Protein AF-A0A0C1R3H5-F1 (afdb_monomer)

Secondary structure (DSSP, 8-state):
--------HHHHHHHHHHHHHHHHHHHHHHHH--SSGGGTTPPPHHHHHHHHHHHHHHHHTTT-STTSPPP-

Mean predicted aligned error: 5.01 Å

Solvent-accessible surface area (backbone atoms only — not comparable to full-atom values): 4372 Å² total; per-residue (Å²): 134,90,83,85,75,96,63,54,74,70,57,46,53,51,49,45,50,54,36,50,54,48,25,54,52,30,48,51,49,51,68,76,41,76,51,66,84,78,44,68,95,54,77,48,39,66,60,33,43,50,53,37,38,52,53,52,48,62,33,40,77,68,75,37,72,74,85,64,76,70,82,130

pLDDT: mean 87.96, std 13.51, range [42.16, 97.69]

Radius of gyration: 13.66 Å; Cα contacts (8 Å, |Δi|>4): 42; chains: 1; bounding box: 29×24×37 Å

Foldseek 3Di:
DDDDDPADLVRLVVLLVVLVVLLVVQVVQCVVPVDPVSCPPPDHSVNSLVVNQSSVVVQVVVVHPVVDDRDD

Nearest PDB structures (foldseek):
  5xy3-assembly1_h  TM=5.316E-01  e=4.711E+00  Trichomonas vaginalis

Organism: NCBI:txid1418104

Structure (mmCIF, N/CA/C/O backbone):
data_AF-A0A0C1R3H5-F1
#
_entry.id   AF-A0A0C1R3H5-F1
#
loop_
_atom_site.group_PDB
_atom_site.id
_atom_site.type_symbol
_atom_site.label_atom_id
_atom_site.label_alt_id
_atom_site.label_comp_id
_atom_site.label_asym_id
_atom_site.label_entity_id
_atom_site.label_seq_id
_atom_site.pdbx_PDB_ins_code
_atom_site.Cartn_x
_atom_site.Cartn_y
_atom_site.Cartn_z
_atom_site.occupancy
_atom_site.B_iso_or_equiv
_atom_site.auth_seq_id
_atom_site.auth_comp_id
_atom_site.auth_asym_id
_atom_site.auth_atom_id
_atom_site.pdbx_PDB_model_num
ATOM 1 N N . MET A 1 1 ? -2.819 14.942 -6.152 1.00 42.19 1 MET A N 1
ATOM 2 C CA . MET A 1 1 ? -1.437 15.387 -5.882 1.00 42.19 1 MET A CA 1
ATOM 3 C C . MET A 1 1 ? -0.532 14.526 -6.749 1.00 42.19 1 MET A C 1
ATOM 5 O O . MET A 1 1 ? -0.517 13.318 -6.549 1.00 42.19 1 MET A O 1
ATOM 9 N N . GLU A 1 2 ? 0.100 15.095 -7.774 1.00 42.16 2 GLU A N 1
ATOM 10 C CA . GLU A 1 2 ? 1.030 14.354 -8.638 1.00 42.16 2 GLU A CA 1
ATOM 11 C C . GLU A 1 2 ? 2.413 14.334 -7.979 1.00 42.16 2 GLU A C 1
ATOM 13 O O . GLU A 1 2 ? 3.079 15.361 -7.870 1.00 42.16 2 GLU A O 1
ATOM 18 N N . PHE A 1 3 ? 2.821 13.167 -7.480 1.00 46.03 3 PHE A N 1
ATOM 19 C CA . PHE A 1 3 ? 4.162 12.936 -6.944 1.00 46.03 3 PHE A CA 1
ATOM 20 C C . PHE A 1 3 ? 5.085 12.511 -8.085 1.00 46.03 3 PHE A C 1
ATOM 22 O O . PHE A 1 3 ? 4.907 11.424 -8.626 1.00 46.03 3 PHE A O 1
ATOM 29 N N . ASN A 1 4 ? 6.073 13.338 -8.437 1.00 49.41 4 ASN A N 1
ATOM 30 C CA . ASN A 1 4 ? 7.083 13.005 -9.444 1.00 49.41 4 ASN A CA 1
ATOM 31 C C . ASN A 1 4 ? 8.449 12.852 -8.761 1.00 49.41 4 ASN A C 1
ATOM 33 O O . ASN A 1 4 ? 9.219 13.805 -8.630 1.00 49.41 4 ASN A O 1
ATOM 37 N N . LEU A 1 5 ? 8.707 11.656 -8.231 1.00 56.81 5 LEU A N 1
ATOM 38 C CA . LEU A 1 5 ? 9.951 11.333 -7.538 1.00 56.81 5 LEU A CA 1
ATOM 39 C C . LEU A 1 5 ? 10.962 10.783 -8.561 1.00 56.81 5 LEU A C 1
ATOM 41 O O . LEU A 1 5 ? 10.681 9.821 -9.276 1.00 56.81 5 LEU A O 1
ATOM 45 N N . LYS A 1 6 ? 12.163 11.373 -8.630 1.00 59.00 6 LYS A N 1
ATOM 46 C CA . LYS A 1 6 ? 13.298 10.802 -9.377 1.00 59.00 6 LYS A CA 1
ATOM 47 C C . LYS A 1 6 ? 13.909 9.664 -8.556 1.00 59.00 6 LYS A C 1
ATOM 49 O O . LYS A 1 6 ? 14.889 9.873 -7.850 1.00 59.00 6 LYS A O 1
ATOM 54 N N . ILE A 1 7 ? 13.278 8.498 -8.605 1.00 62.22 7 ILE A N 1
ATOM 55 C CA . ILE A 1 7 ? 13.685 7.297 -7.869 1.00 62.22 7 ILE A CA 1
ATOM 56 C C . ILE A 1 7 ? 14.442 6.380 -8.836 1.00 62.22 7 ILE A C 1
ATOM 58 O O . ILE A 1 7 ? 13.985 6.198 -9.967 1.00 62.22 7 ILE A O 1
ATOM 62 N N . ASN A 1 8 ? 15.595 5.840 -8.427 1.00 73.38 8 ASN A N 1
ATOM 63 C CA . ASN A 1 8 ? 16.235 4.753 -9.175 1.00 73.38 8 ASN A CA 1
ATOM 64 C C . ASN A 1 8 ? 15.459 3.434 -8.967 1.00 73.38 8 ASN A C 1
ATOM 66 O O . ASN A 1 8 ? 14.710 3.302 -8.003 1.00 73.38 8 ASN A O 1
ATOM 70 N N . ASP A 1 9 ? 15.605 2.457 -9.855 1.00 72.00 9 ASP A N 1
ATOM 71 C CA . ASP A 1 9 ? 14.735 1.270 -9.830 1.00 72.00 9 ASP A CA 1
ATOM 72 C C . ASP A 1 9 ? 14.813 0.497 -8.493 1.00 72.00 9 ASP A C 1
ATOM 74 O O . ASP A 1 9 ? 13.783 0.091 -7.952 1.00 72.00 9 ASP A O 1
ATOM 78 N N . ASP A 1 10 ? 16.003 0.397 -7.890 1.00 75.12 10 ASP A N 1
ATOM 79 C CA . ASP A 1 10 ? 16.215 -0.270 -6.594 1.00 75.12 10 ASP A CA 1
ATOM 80 C C . ASP A 1 10 ? 15.543 0.467 -5.420 1.00 75.12 10 ASP A C 1
ATOM 82 O O . ASP A 1 10 ? 14.912 -0.144 -4.556 1.00 75.12 10 ASP A O 1
ATOM 86 N N . GLN A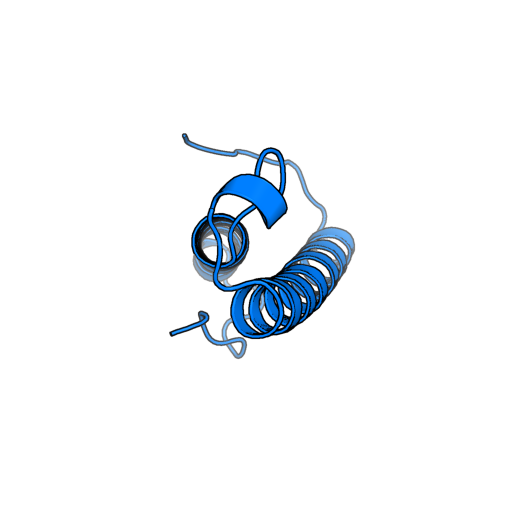 1 11 ? 15.626 1.798 -5.392 1.00 83.25 11 GLN A N 1
ATOM 87 C CA . GLN A 1 11 ? 14.949 2.629 -4.395 1.00 83.25 11 GLN A CA 1
ATOM 88 C C . GLN A 1 11 ? 13.432 2.558 -4.564 1.00 83.25 11 GLN A C 1
ATOM 90 O O . GLN A 1 11 ? 12.706 2.669 -3.579 1.00 83.25 11 GLN A O 1
ATOM 95 N N . ALA A 1 12 ? 12.938 2.373 -5.790 1.00 85.25 12 ALA A N 1
ATOM 96 C CA . ALA A 1 12 ? 11.510 2.295 -6.056 1.00 85.25 12 ALA A CA 1
ATOM 97 C C . ALA A 1 12 ? 10.909 1.022 -5.459 1.00 85.25 12 ALA A C 1
ATOM 99 O O . ALA A 1 12 ? 9.860 1.086 -4.816 1.00 85.25 12 ALA A O 1
ATOM 100 N N . LEU A 1 13 ? 11.612 -0.105 -5.594 1.00 87.06 13 LEU A N 1
ATOM 101 C CA . LEU A 1 13 ? 11.213 -1.360 -4.969 1.00 87.06 13 LEU A CA 1
ATOM 102 C C . LEU A 1 13 ? 11.231 -1.266 -3.437 1.00 87.06 13 LEU A C 1
ATOM 104 O O . LEU A 1 13 ? 10.280 -1.701 -2.787 1.00 87.06 13 LEU A O 1
ATOM 108 N N . GLU A 1 14 ? 12.270 -0.658 -2.860 1.00 90.62 14 GLU A N 1
ATOM 109 C CA . GLU A 1 14 ? 12.358 -0.485 -1.405 1.00 90.62 14 GLU A CA 1
ATOM 110 C C . GLU A 1 14 ? 11.245 0.431 -0.877 1.00 90.62 14 GLU A C 1
ATOM 112 O O . GLU A 1 14 ? 10.602 0.121 0.125 1.00 90.62 14 GLU A O 1
ATOM 117 N N . ILE A 1 15 ? 10.941 1.523 -1.585 1.00 91.25 15 ILE A N 1
ATOM 118 C CA . ILE A 1 15 ? 9.828 2.408 -1.226 1.00 91.25 15 ILE A CA 1
ATOM 119 C C . ILE A 1 15 ? 8.495 1.657 -1.304 1.00 91.25 15 ILE A C 1
ATOM 121 O O . ILE A 1 15 ? 7.701 1.755 -0.368 1.00 91.25 15 ILE A O 1
ATOM 125 N N . LEU A 1 16 ? 8.243 0.887 -2.369 1.00 93.19 16 LEU A N 1
ATOM 126 C CA . LEU A 1 16 ? 7.023 0.079 -2.484 1.00 93.19 16 LEU A CA 1
ATOM 127 C C . LEU A 1 16 ? 6.875 -0.879 -1.300 1.00 93.19 16 LEU A C 1
ATOM 129 O O . LEU A 1 16 ? 5.810 -0.930 -0.681 1.00 93.19 16 LEU A O 1
ATOM 133 N N . LYS A 1 17 ? 7.955 -1.581 -0.942 1.00 93.81 17 LYS A N 1
ATOM 134 C CA . LYS A 1 17 ? 7.984 -2.498 0.199 1.00 93.81 17 LYS A CA 1
ATOM 135 C C . LYS A 1 17 ? 7.664 -1.779 1.512 1.00 93.81 17 LYS A C 1
ATOM 137 O O . LYS A 1 17 ? 6.756 -2.201 2.225 1.00 93.81 17 LYS A O 1
ATOM 142 N N . VAL A 1 18 ? 8.342 -0.668 1.806 1.00 95.94 18 VAL A N 1
ATOM 143 C CA . VAL A 1 18 ? 8.126 0.102 3.042 1.00 95.94 18 VAL A CA 1
ATOM 144 C C . VAL A 1 18 ? 6.696 0.639 3.122 1.00 95.94 18 VAL A C 1
ATOM 146 O O . VAL A 1 18 ? 6.058 0.546 4.173 1.00 95.94 18 VAL A O 1
ATOM 149 N N . VAL A 1 19 ? 6.153 1.175 2.025 1.00 95.94 19 VAL A N 1
ATOM 150 C CA . VAL A 1 19 ? 4.772 1.681 2.003 1.00 95.94 19 VAL A CA 1
ATOM 151 C C . VAL A 1 19 ? 3.774 0.536 2.200 1.00 95.94 19 VAL A C 1
ATOM 153 O O . VAL A 1 19 ? 2.813 0.701 2.951 1.00 95.94 19 VAL A O 1
ATOM 156 N N . HIS A 1 20 ? 4.007 -0.635 1.599 1.00 96.19 20 HIS A N 1
ATOM 157 C CA . HIS A 1 20 ? 3.164 -1.814 1.799 1.00 96.19 20 HIS A CA 1
ATOM 158 C C . HIS A 1 20 ? 3.191 -2.308 3.255 1.00 96.19 20 HIS A C 1
ATOM 160 O O . HIS A 1 20 ? 2.143 -2.564 3.849 1.00 96.19 20 HIS A O 1
ATOM 166 N N . GLU A 1 21 ? 4.371 -2.382 3.876 1.00 97.12 21 GLU A N 1
ATOM 167 C CA . GLU A 1 21 ? 4.507 -2.736 5.293 1.00 97.12 21 GLU A CA 1
ATOM 168 C C . GLU A 1 21 ? 3.757 -1.745 6.193 1.00 97.12 21 GLU A C 1
ATOM 170 O O . GLU A 1 21 ? 3.025 -2.151 7.100 1.00 97.12 21 GLU A O 1
ATOM 175 N N . LYS A 1 22 ? 3.870 -0.440 5.909 1.00 97.31 22 LYS A N 1
ATOM 176 C CA . LYS A 1 22 ? 3.121 0.602 6.623 1.00 97.31 22 LYS A CA 1
ATOM 177 C C . LYS A 1 22 ? 1.618 0.484 6.410 1.00 97.31 22 LYS A C 1
ATOM 179 O O . LYS A 1 22 ? 0.873 0.644 7.372 1.00 97.31 22 LYS A O 1
ATOM 184 N N . TYR A 1 23 ? 1.164 0.163 5.199 1.00 97.69 23 TYR A N 1
ATOM 185 C CA . TYR A 1 23 ? -0.247 -0.097 4.909 1.00 97.69 23 TYR A CA 1
ATOM 186 C C . TYR A 1 23 ? -0.788 -1.242 5.775 1.00 97.69 23 TYR A C 1
ATOM 188 O O . TYR A 1 23 ? -1.842 -1.106 6.401 1.00 97.69 23 TYR A O 1
ATOM 196 N N . MET A 1 24 ? -0.039 -2.342 5.882 1.00 97.44 24 MET A N 1
ATOM 197 C CA . MET A 1 24 ? -0.423 -3.480 6.719 1.00 97.44 24 MET A CA 1
ATOM 198 C C . MET A 1 24 ? -0.458 -3.110 8.208 1.00 97.44 24 MET A C 1
ATOM 200 O O . MET A 1 24 ? -1.429 -3.440 8.891 1.00 97.44 24 MET A O 1
ATOM 204 N N . GLN A 1 25 ? 0.538 -2.362 8.696 1.00 96.88 25 GLN A N 1
ATOM 205 C CA . GLN A 1 25 ? 0.563 -1.843 10.071 1.00 96.88 25 GLN A CA 1
ATOM 206 C C . GLN A 1 25 ? -0.640 -0.933 10.354 1.00 96.88 25 GLN A C 1
ATOM 208 O O . GLN A 1 25 ? -1.326 -1.117 11.358 1.00 96.88 25 GLN A O 1
ATOM 213 N N . ALA A 1 26 ? -0.947 -0.002 9.447 1.00 96.81 26 ALA A N 1
ATOM 214 C CA . ALA A 1 26 ? -2.082 0.903 9.583 1.00 96.81 26 ALA A CA 1
ATOM 215 C C . ALA A 1 26 ? -3.416 0.144 9.600 1.00 96.81 26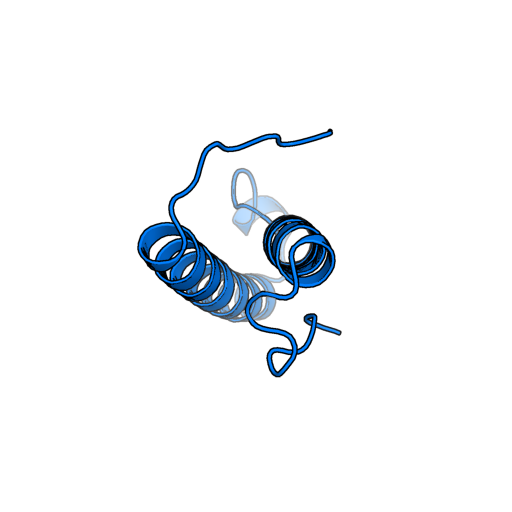 ALA A C 1
ATOM 217 O O . ALA A 1 26 ? -4.299 0.481 10.384 1.00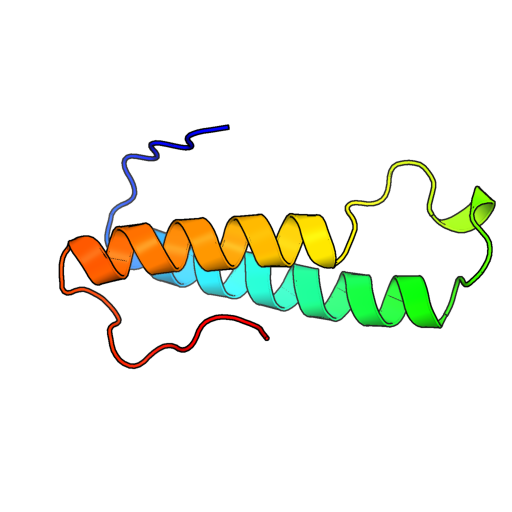 96.81 26 ALA A O 1
ATOM 218 N N . LYS A 1 27 ? -3.577 -0.913 8.791 1.00 97.12 27 LYS A N 1
ATOM 219 C CA . LYS A 1 27 ? -4.796 -1.743 8.813 1.00 97.12 27 LYS A CA 1
ATOM 220 C C . LYS A 1 27 ? -5.013 -2.426 10.148 1.00 97.12 27 LYS A C 1
ATOM 222 O O . LYS A 1 27 ? -6.140 -2.442 10.639 1.00 97.12 27 LYS A O 1
ATOM 227 N N . VAL A 1 28 ? -3.953 -3.000 10.711 1.00 97.56 28 VAL A N 1
ATOM 228 C CA . VAL A 1 28 ? -4.009 -3.629 12.033 1.00 97.56 28 VAL A CA 1
ATOM 229 C C . VAL A 1 28 ? -4.356 -2.575 13.081 1.00 97.56 28 VAL A C 1
ATOM 231 O O . VAL A 1 28 ? -5.333 -2.742 13.804 1.00 97.56 28 VAL A O 1
ATOM 234 N N . TYR A 1 29 ? -3.660 -1.436 13.062 1.00 96.94 29 TYR A N 1
ATOM 235 C CA . TYR A 1 29 ? -3.898 -0.343 13.998 1.00 96.94 29 TYR A CA 1
ATOM 236 C C . TYR A 1 29 ? -5.346 0.167 13.962 1.00 96.94 29 TYR A C 1
ATOM 238 O O . TYR A 1 29 ? -5.997 0.234 15.000 1.00 96.94 29 TYR A O 1
ATOM 246 N N . PHE A 1 30 ? -5.888 0.457 12.774 1.00 96.94 30 PHE A N 1
ATOM 247 C CA . PHE A 1 30 ? -7.261 0.951 12.608 1.00 96.94 30 PHE A CA 1
ATOM 248 C C . PHE A 1 30 ? -8.321 -0.089 12.992 1.00 96.94 30 PHE A C 1
ATOM 250 O O . PHE A 1 30 ? -9.431 0.285 13.366 1.00 96.94 30 PHE A O 1
ATOM 257 N N . LYS A 1 31 ? -7.999 -1.384 12.890 1.00 96.31 31 LYS A N 1
ATOM 258 C CA . LYS A 1 31 ? -8.873 -2.470 13.346 1.00 96.31 31 LYS A CA 1
ATOM 259 C C . LYS A 1 31 ? -8.895 -2.567 14.874 1.00 96.31 31 LYS A C 1
ATOM 261 O O . LYS A 1 31 ? -9.948 -2.834 15.444 1.00 96.31 31 LYS A O 1
ATOM 266 N N . GLU A 1 32 ? -7.748 -2.369 15.516 1.00 97.62 32 GLU A N 1
ATOM 267 C CA . GLU A 1 32 ? -7.593 -2.418 16.976 1.00 97.62 32 GLU A CA 1
ATOM 268 C C . GLU A 1 32 ? -8.101 -1.144 17.669 1.00 97.62 32 GLU A C 1
ATOM 270 O O . GLU A 1 32 ? -8.564 -1.210 18.805 1.00 97.62 32 GLU A O 1
ATOM 275 N N . HIS A 1 33 ? -8.091 -0.010 16.962 1.00 96.75 33 HIS A N 1
ATOM 276 C CA . HIS A 1 33 ? -8.493 1.305 17.464 1.00 96.75 33 HIS A CA 1
ATOM 277 C C . HIS A 1 33 ? -9.685 1.842 16.650 1.00 96.75 33 HIS A C 1
ATOM 279 O O . HIS A 1 33 ? -9.518 2.699 15.781 1.00 96.75 33 HIS A O 1
ATOM 285 N N . PRO A 1 34 ? -10.915 1.337 16.874 1.00 93.31 34 PRO A N 1
ATOM 286 C CA . PRO A 1 34 ? -12.082 1.711 16.071 1.00 93.31 34 PRO A CA 1
ATOM 287 C C . PRO A 1 34 ? -12.566 3.142 16.330 1.00 93.31 34 PRO A C 1
ATOM 289 O O . PRO A 1 34 ? -13.332 3.686 15.530 1.00 93.31 34 PRO A O 1
ATOM 292 N N . LYS A 1 35 ? -12.153 3.760 17.441 1.00 95.31 35 LYS A N 1
ATOM 293 C CA . LYS A 1 35 ? -12.545 5.125 17.777 1.00 95.31 35 LYS A CA 1
ATOM 294 C C . LYS A 1 35 ? -11.723 6.134 16.988 1.00 95.31 35 LYS A C 1
ATOM 296 O O . LYS A 1 35 ? -10.556 5.925 16.682 1.00 95.31 35 LYS A O 1
ATOM 301 N N . GLU A 1 36 ? -12.354 7.236 16.608 1.00 92.19 36 GLU A N 1
ATOM 302 C CA . GLU A 1 36 ? -11.691 8.303 15.854 1.00 92.19 36 GLU A CA 1
ATOM 303 C C . GLU A 1 36 ? -10.604 9.010 16.670 1.00 92.19 36 GLU A C 1
ATOM 305 O O . GLU A 1 36 ? -9.526 9.250 16.140 1.00 92.19 36 GLU A O 1
ATOM 310 N N . GLU A 1 37 ? -10.848 9.247 17.963 1.00 95.62 37 GLU A N 1
ATOM 311 C CA . GLU A 1 37 ? -9.912 9.905 18.890 1.00 95.62 37 GLU A CA 1
ATOM 312 C C . GLU A 1 37 ? -8.532 9.232 18.946 1.00 95.62 37 GLU A C 1
ATOM 314 O O . GLU A 1 37 ? -7.512 9.917 18.987 1.00 95.62 37 GLU A O 1
ATOM 319 N N . ASP A 1 38 ? -8.499 7.904 18.837 1.00 92.50 38 ASP A N 1
ATOM 320 C CA . ASP A 1 38 ? -7.273 7.105 18.872 1.00 92.50 38 ASP A CA 1
ATOM 321 C C . ASP A 1 38 ? -6.493 7.147 17.544 1.00 92.50 38 ASP A C 1
ATOM 323 O O . ASP A 1 38 ? -5.354 6.704 17.480 1.00 92.50 38 ASP A O 1
ATOM 327 N N . ARG A 1 39 ? -7.088 7.657 16.458 1.00 92.69 39 ARG A N 1
ATOM 328 C CA . ARG A 1 39 ? -6.514 7.627 15.097 1.00 92.69 39 ARG A CA 1
ATOM 329 C C . ARG A 1 39 ? -6.114 9.005 14.574 1.00 92.69 39 ARG A C 1
ATOM 331 O O . ARG A 1 39 ? -5.632 9.121 13.447 1.00 92.69 39 ARG A O 1
ATOM 338 N N . ILE A 1 40 ? -6.302 10.050 15.376 1.00 93.12 40 ILE A N 1
ATOM 339 C CA . ILE A 1 40 ? -5.952 11.422 15.004 1.00 93.12 40 ILE A CA 1
ATOM 340 C C . ILE A 1 40 ? -4.447 11.515 14.723 1.00 93.12 40 ILE A C 1
ATOM 342 O O . ILE A 1 40 ? -3.617 11.089 15.522 1.00 93.12 40 ILE A O 1
ATOM 346 N N . GLY A 1 41 ? -4.093 12.094 13.573 1.00 92.25 41 GLY A N 1
ATOM 347 C CA . GLY A 1 41 ? -2.698 12.265 13.153 1.00 92.25 41 GLY A CA 1
ATOM 348 C C . GLY A 1 41 ? -2.025 10.990 12.632 1.00 92.25 41 GLY A C 1
ATOM 349 O O . GLY A 1 41 ? -0.848 11.034 12.278 1.00 92.25 41 GLY A O 1
ATOM 350 N N . VAL A 1 42 ? -2.750 9.872 12.549 1.00 94.44 42 VAL A N 1
ATOM 351 C CA . VAL A 1 42 ? -2.248 8.620 11.977 1.00 94.44 42 VAL A CA 1
ATOM 352 C C . VAL A 1 42 ? -2.612 8.558 10.497 1.00 94.44 42 VAL A C 1
ATOM 354 O O . VAL A 1 42 ? -3.772 8.731 10.129 1.00 94.44 42 VAL A O 1
ATOM 357 N N . THR A 1 43 ? -1.630 8.276 9.637 1.00 95.25 43 THR A N 1
ATOM 358 C CA . THR A 1 43 ? -1.881 8.054 8.207 1.00 95.25 43 THR A CA 1
ATOM 359 C C . THR A 1 43 ? -2.805 6.856 8.016 1.00 95.25 43 THR A C 1
ATOM 361 O O . THR A 1 43 ? -2.551 5.760 8.524 1.00 95.25 43 THR A O 1
ATOM 364 N N . THR A 1 44 ? -3.879 7.061 7.266 1.00 96.38 44 THR A N 1
ATOM 365 C CA . THR A 1 44 ? -4.891 6.037 7.035 1.00 96.38 44 THR A CA 1
ATOM 366 C C . THR A 1 44 ? -4.371 4.934 6.105 1.00 96.38 44 THR A C 1
ATOM 368 O O . THR A 1 44 ? -3.519 5.177 5.240 1.00 96.38 44 THR A O 1
ATOM 371 N N . PRO A 1 45 ? -4.922 3.710 6.206 1.00 96.88 45 PRO A N 1
ATOM 372 C CA . PRO A 1 45 ? -4.651 2.665 5.225 1.00 96.88 45 PRO A CA 1
ATOM 373 C C . PRO A 1 45 ? -4.943 3.098 3.782 1.00 96.88 45 PRO A C 1
ATOM 375 O O . PRO A 1 45 ? -4.207 2.724 2.874 1.00 96.88 45 PRO A O 1
ATOM 378 N N . GLU A 1 46 ? -5.987 3.898 3.553 1.00 96.50 46 GLU A N 1
ATOM 379 C CA . GLU A 1 46 ? -6.376 4.313 2.199 1.00 96.50 46 GLU A CA 1
ATOM 380 C C . GLU A 1 46 ? -5.387 5.319 1.590 1.00 96.50 46 GLU A C 1
ATOM 382 O O . GLU A 1 46 ? -5.059 5.235 0.404 1.00 96.50 46 GLU A O 1
ATOM 387 N N . GLU A 1 47 ? -4.834 6.224 2.402 1.00 95.75 47 GLU A N 1
ATOM 388 C CA . GLU A 1 47 ? -3.757 7.123 1.972 1.00 95.75 47 GLU A CA 1
ATOM 389 C C . GLU A 1 47 ? -2.504 6.333 1.577 1.00 95.75 47 GLU A C 1
ATOM 391 O O . GLU A 1 47 ? -1.938 6.564 0.508 1.00 95.75 47 GLU A O 1
ATOM 396 N N . LEU A 1 48 ? -2.100 5.348 2.386 1.00 97.12 48 LEU A N 1
ATOM 397 C CA . LEU A 1 48 ? -0.939 4.500 2.091 1.00 97.12 48 LEU A CA 1
ATOM 398 C C . LEU A 1 48 ? -1.160 3.626 0.851 1.00 97.12 48 LEU A C 1
ATOM 400 O O . LEU A 1 48 ? -0.263 3.518 0.015 1.00 97.12 48 LEU A O 1
ATOM 404 N N . LYS A 1 49 ? -2.364 3.063 0.683 1.00 97.00 49 LYS A N 1
ATOM 405 C CA . LYS A 1 49 ? -2.773 2.345 -0.535 1.00 97.00 49 LYS A CA 1
ATOM 406 C C . LYS A 1 49 ? -2.668 3.243 -1.764 1.00 97.00 49 LYS A C 1
ATOM 408 O O . LYS A 1 49 ? -2.121 2.828 -2.784 1.00 97.00 49 LYS A O 1
ATOM 413 N N . THR A 1 50 ? -3.147 4.480 -1.661 1.00 95.94 50 THR A N 1
ATOM 414 C CA . THR A 1 50 ? -3.074 5.462 -2.748 1.00 95.94 50 THR A CA 1
ATOM 415 C C . THR A 1 50 ? -1.624 5.772 -3.114 1.00 95.94 50 THR A C 1
ATOM 417 O O . THR A 1 50 ? -1.276 5.761 -4.293 1.00 95.94 50 THR A O 1
ATOM 420 N N . ILE A 1 51 ? -0.757 5.996 -2.122 1.00 93.81 51 ILE A N 1
ATOM 421 C CA . ILE A 1 51 ? 0.675 6.240 -2.342 1.00 93.81 51 ILE A CA 1
ATOM 422 C C . ILE A 1 51 ? 1.323 5.035 -3.033 1.00 93.81 51 ILE A C 1
ATOM 424 O O . ILE A 1 51 ? 1.950 5.207 -4.078 1.00 93.81 51 ILE A O 1
ATOM 428 N N . HIS A 1 52 ? 1.127 3.825 -2.499 1.00 95.19 52 HIS A N 1
ATOM 429 C CA . HIS A 1 52 ? 1.667 2.591 -3.072 1.00 95.19 52 HIS A CA 1
ATOM 430 C C . HIS A 1 52 ? 1.242 2.419 -4.533 1.00 95.19 52 HIS A C 1
ATOM 432 O O . HIS A 1 52 ? 2.082 2.271 -5.419 1.00 95.19 52 HIS A O 1
ATOM 438 N N . ASN A 1 53 ? -0.064 2.490 -4.800 1.00 95.31 53 ASN A N 1
ATOM 439 C CA . ASN A 1 53 ? -0.611 2.237 -6.129 1.00 95.31 53 ASN A CA 1
ATOM 440 C C . ASN A 1 53 ? -0.193 3.313 -7.139 1.00 95.31 53 ASN A C 1
ATOM 442 O O . ASN A 1 53 ? 0.041 2.991 -8.301 1.00 95.31 53 ASN A O 1
ATOM 446 N N . ASN A 1 54 ? -0.034 4.570 -6.712 1.00 93.00 54 ASN A N 1
ATOM 447 C CA . ASN A 1 54 ? 0.480 5.630 -7.578 1.00 93.00 54 ASN A CA 1
ATOM 448 C C . ASN A 1 54 ? 1.946 5.403 -7.958 1.00 93.00 54 ASN A C 1
ATOM 450 O O . ASN A 1 54 ? 2.302 5.594 -9.120 1.00 93.00 54 ASN A O 1
ATOM 454 N N . ILE A 1 55 ? 2.786 4.985 -7.007 1.00 90.69 55 ILE A N 1
ATOM 455 C CA . ILE A 1 55 ? 4.194 4.661 -7.276 1.00 90.69 55 ILE A CA 1
ATOM 456 C C . ILE A 1 55 ? 4.272 3.461 -8.218 1.00 90.69 55 ILE A C 1
ATOM 458 O O . ILE A 1 55 ? 4.954 3.526 -9.238 1.00 90.69 55 ILE A O 1
ATOM 462 N N . LEU A 1 56 ? 3.523 2.395 -7.925 1.00 93.25 56 LEU A N 1
ATOM 463 C CA . LEU A 1 56 ? 3.532 1.188 -8.742 1.00 93.25 56 LEU A CA 1
ATOM 464 C C . LEU A 1 56 ? 3.054 1.466 -10.171 1.00 93.25 56 LEU A C 1
ATOM 466 O O . LEU A 1 56 ? 3.677 1.016 -11.127 1.00 93.25 56 LEU A O 1
ATOM 470 N N . LYS A 1 57 ? 2.007 2.283 -10.330 1.00 92.38 57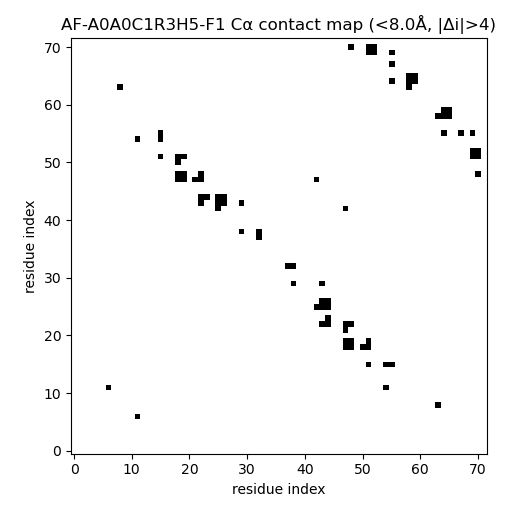 LYS A N 1
ATOM 471 C CA . LYS A 1 57 ? 1.517 2.699 -11.646 1.00 92.38 57 LYS A CA 1
ATOM 472 C C . LYS A 1 57 ? 2.582 3.454 -12.448 1.00 92.38 57 LYS A C 1
ATOM 474 O O . LYS A 1 57 ? 2.800 3.126 -13.607 1.00 92.38 57 LYS A O 1
ATOM 479 N N . GLN A 1 58 ? 3.294 4.399 -11.829 1.00 88.75 58 GLN A N 1
ATOM 480 C CA . GLN A 1 58 ? 4.384 5.123 -12.500 1.00 88.75 58 GLN A CA 1
ATOM 481 C C . GLN A 1 58 ? 5.525 4.202 -12.950 1.00 88.75 58 GLN A C 1
ATOM 483 O O . GLN A 1 58 ? 6.207 4.500 -13.928 1.00 88.75 58 GLN A O 1
ATOM 488 N N . LEU A 1 59 ? 5.760 3.105 -12.230 1.00 88.06 59 LEU A N 1
ATOM 489 C CA . LEU A 1 59 ? 6.772 2.114 -12.591 1.00 88.06 59 LEU A CA 1
ATOM 490 C C . LEU A 1 59 ? 6.277 1.191 -13.707 1.00 88.06 59 LEU A C 1
ATOM 492 O O . LEU A 1 59 ? 7.027 0.925 -14.643 1.00 88.06 59 LEU A O 1
ATOM 496 N N . HIS A 1 60 ? 5.004 0.788 -13.667 1.00 91.12 60 HIS A N 1
ATOM 497 C CA . HIS A 1 60 ? 4.365 0.044 -14.753 1.00 91.12 60 HIS A CA 1
ATOM 498 C C . HIS A 1 60 ? 4.399 0.820 -16.075 1.00 91.12 60 HIS A C 1
ATOM 500 O O . HIS A 1 60 ? 4.703 0.229 -17.110 1.00 91.12 60 HIS A O 1
ATOM 506 N N . ASP A 1 61 ? 4.168 2.137 -16.035 1.00 89.56 61 ASP A N 1
ATOM 507 C CA . ASP A 1 61 ? 4.245 3.024 -17.206 1.00 89.56 61 ASP A CA 1
ATOM 508 C C . ASP A 1 61 ? 5.670 3.106 -17.800 1.00 89.56 61 ASP A C 1
ATOM 510 O O . ASP A 1 61 ? 5.845 3.525 -18.9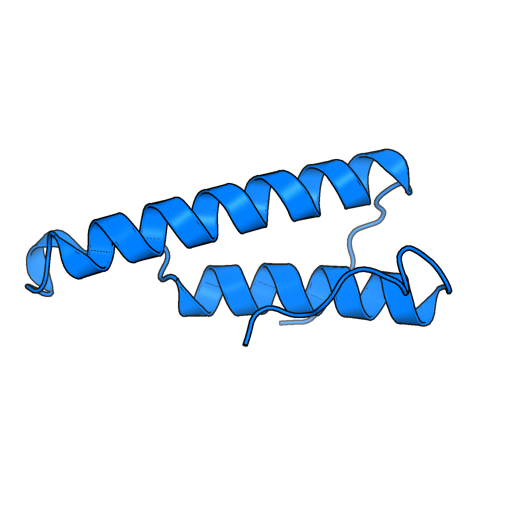43 1.00 89.56 61 ASP A O 1
ATOM 514 N N . LYS A 1 62 ? 6.692 2.681 -17.044 1.00 86.19 62 LYS A N 1
ATOM 515 C CA . LYS A 1 62 ? 8.099 2.561 -17.472 1.00 86.19 62 LYS A CA 1
ATOM 516 C C . LYS A 1 62 ? 8.513 1.118 -17.786 1.00 86.19 62 LYS A C 1
ATOM 518 O O . LYS A 1 62 ? 9.701 0.827 -17.857 1.00 86.19 62 LYS A O 1
ATOM 523 N N . ASP A 1 63 ? 7.547 0.213 -17.926 1.00 87.06 63 ASP A N 1
ATOM 524 C CA . ASP A 1 63 ? 7.743 -1.227 -18.109 1.00 87.06 63 ASP A CA 1
ATOM 525 C C . ASP A 1 63 ? 8.467 -1.954 -16.954 1.00 87.06 63 ASP A C 1
ATOM 527 O O . ASP A 1 63 ? 8.859 -3.115 -17.098 1.00 87.06 63 ASP A O 1
ATOM 531 N N . LEU A 1 64 ? 8.588 -1.324 -15.782 1.00 83.06 64 LEU A N 1
ATOM 532 C CA . LEU A 1 64 ? 9.208 -1.901 -14.588 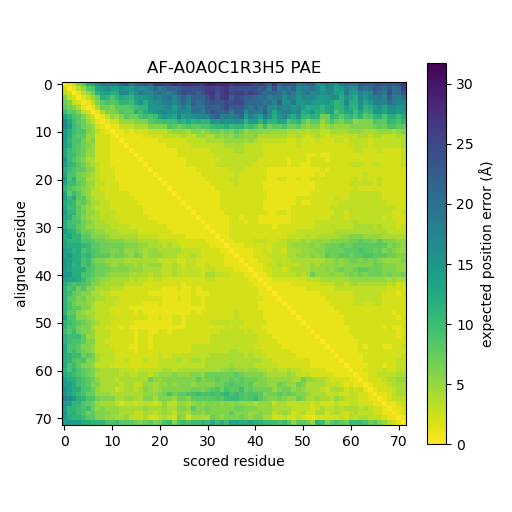1.00 83.06 64 LEU A CA 1
ATOM 533 C C . LEU A 1 64 ? 8.166 -2.580 -13.695 1.00 83.06 64 LEU A C 1
ATOM 535 O O . LEU A 1 64 ? 7.020 -2.150 -13.612 1.00 83.06 64 LEU A O 1
ATOM 539 N N . PHE A 1 65 ? 8.583 -3.639 -12.995 1.00 85.44 65 PHE A N 1
ATOM 540 C CA . PHE A 1 65 ? 7.799 -4.325 -11.956 1.00 85.44 65 PHE A CA 1
ATOM 541 C C . PHE A 1 65 ? 6.381 -4.780 -12.352 1.00 85.44 65 PHE A C 1
ATOM 543 O O . PHE A 1 65 ? 5.564 -5.001 -11.468 1.00 85.44 65 PHE A O 1
ATOM 550 N N . LYS A 1 66 ? 6.099 -5.016 -13.644 1.00 86.19 66 LYS A N 1
ATOM 551 C CA . LYS A 1 66 ? 4.766 -5.397 -14.176 1.00 86.19 66 LYS A CA 1
ATOM 552 C C . LYS A 1 66 ? 4.075 -6.587 -13.495 1.00 86.19 66 LYS A C 1
ATOM 554 O O . LYS A 1 66 ? 2.883 -6.792 -13.693 1.00 86.19 66 LYS A O 1
ATOM 559 N N . VAL A 1 67 ? 4.837 -7.412 -12.782 1.00 88.06 67 VAL A N 1
ATOM 560 C CA . VAL A 1 67 ? 4.347 -8.584 -12.043 1.00 88.06 67 VAL A CA 1
ATOM 561 C C . VAL A 1 67 ? 3.753 -8.233 -10.679 1.00 88.06 67 VAL A C 1
ATOM 563 O O . VAL A 1 67 ? 3.063 -9.063 -10.099 1.00 88.06 67 VAL A O 1
ATOM 566 N N . LEU A 1 68 ? 4.045 -7.047 -10.139 1.00 88.50 68 LEU A N 1
ATOM 567 C CA . LEU A 1 68 ? 3.485 -6.601 -8.871 1.00 88.50 68 LEU A CA 1
ATOM 568 C C . LEU A 1 68 ? 2.058 -6.093 -9.088 1.00 88.50 68 LEU A C 1
ATOM 570 O O . LEU A 1 68 ? 1.766 -5.370 -10.039 1.00 88.50 68 LEU A O 1
ATOM 574 N N . GLU A 1 69 ? 1.164 -6.458 -8.175 1.00 89.75 69 GLU A N 1
ATOM 575 C CA . GLU A 1 69 ? -0.238 -6.057 -8.234 1.00 89.75 69 GLU A CA 1
ATOM 576 C C . GLU A 1 69 ? -0.508 -4.832 -7.356 1.00 89.75 69 GLU A C 1
ATOM 578 O O . GLU A 1 69 ? 0.108 -4.627 -6.305 1.00 89.75 69 GLU A O 1
ATOM 583 N N . ILE A 1 70 ? -1.467 -4.012 -7.787 1.00 91.19 70 ILE A N 1
ATOM 584 C CA . ILE A 1 70 ? -2.002 -2.939 -6.950 1.00 91.19 70 ILE A CA 1
ATOM 585 C C . ILE A 1 70 ? -2.745 -3.530 -5.749 1.00 91.19 70 ILE A C 1
ATOM 587 O O . ILE A 1 70 ? -3.347 -4.599 -5.816 1.00 91.19 70 ILE A O 1
ATOM 591 N N . ILE A 1 71 ? -2.745 -2.798 -4.642 1.00 90.19 71 ILE A N 1
ATOM 592 C CA . ILE A 1 71 ? -3.532 -3.161 -3.466 1.00 90.19 71 ILE A CA 1
ATOM 593 C C . ILE A 1 71 ? -5.010 -2.890 -3.778 1.00 90.19 71 ILE A C 1
ATOM 595 O O . ILE A 1 71 ? -5.352 -1.754 -4.127 1.00 90.19 71 ILE A O 1
ATOM 599 N N . ASN A 1 72 ? -5.859 -3.915 -3.626 1.00 80.88 72 ASN A N 1
ATOM 600 C CA . ASN A 1 72 ? -7.322 -3.833 -3.760 1.00 80.88 72 ASN A CA 1
ATOM 601 C C . ASN A 1 72 ? -7.990 -3.265 -2.503 1.00 80.88 72 ASN A C 1
ATOM 603 O O . ASN A 1 72 ? -7.583 -3.623 -1.375 1.00 80.88 72 ASN A O 1
#

Sequence (72 aa):
MEFNLKINDDQALEILKVVHEKYMQAKVYFKEHPKEEDRIGVTTPEELKTIHNNILKQLHDKDLFKVLEIIN

=== Feature glossary ===
Legend for the data blocks above and below:

— What the protein is —

Sequence gives the chain of amino acids in standard one-letter code (A=alanine, C=cysteine, …, Y=tyrosine), read N→C. It is the only feature that is directly encoded by the gene; all structural features are derived from the folded form of this sequence.

The annotation block draws on four external resources. InterPro: which protein families and domains the sequence belo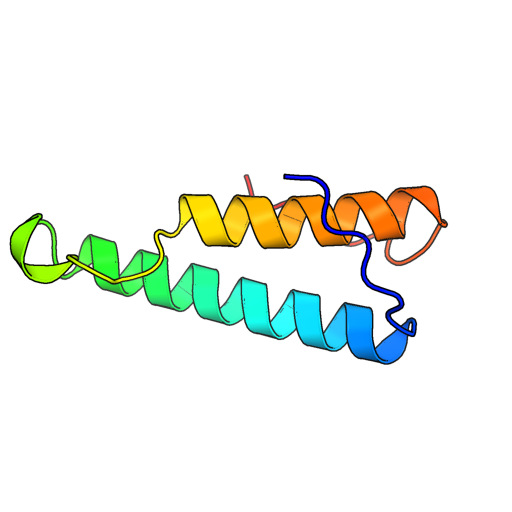ngs to. GO: standardized terms for what the protein does, what process it participates in, and where in the cell it acts. CATH: which structural fold it has in the CATH hierarchy. Organism: the species of origin.

— Where its atoms are —

Atomic coordinates in PDBx/mmCIF format — the same representation the Protein Data Bank distributes. Each line of the _atom_site loop places one backbone atom in Cartesian space (units: ångströms, origin: arbitrary).

Six rendered views show the 3D structure from the faces of a cube — i.e. along ±x, ±y, ±z. Rendering representation is drawn randomly per protein from cartoon (secondary-structure ribbons), sticks (backbone bonds), or molecular surface; coloring is either N→C rainbow (blue at the N-terminus through red at the C-terminus) or one color per chain.

— Local backbone conformation —

DSSP 8-state secondary structure assigns each residue one of H (α-helix), G (3₁₀-helix), I (π-helix), E (extended β-strand), B (isolated β-bridge), T (hydrogen-bonded turn), S (bend), or '-' (coil). The assignmen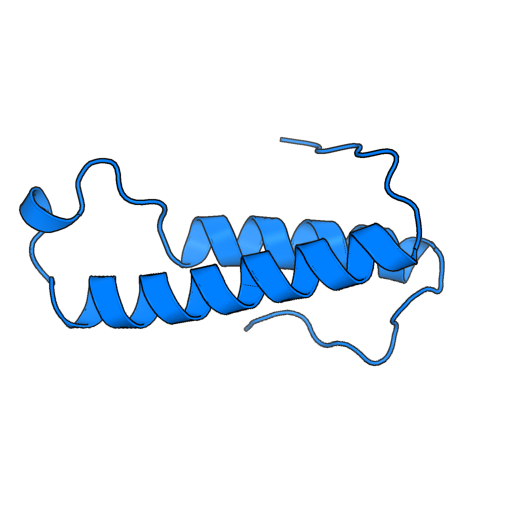t is computed from backbone hydrogen-bond geometry via the Kabsch–Sander algorithm.

P-SEA three-state annotation labels each residue as helix, strand, or coil based purely on the geometry of the Cα trace. It serves as a fallback when the full backbone (and thus DSSP) is unavailable.

φ (phi) and ψ (psi) are the two rotatable backbone dihedrals per residue: φ is the C(i-1)–N–Cα–C torsion, ψ is the N–Cα–C–N(i+1) torsion, both in degrees on (−180°, 180°]. α-helical residues cluster near (−60°, −45°); β-strand residues near (−120°, +130°). A Ramachandran plot is simply a scatter of (φ, ψ) for every residue.

— Global shape and packing —

Radius of gyration (Rg) is the root-mean-square distance of Cα atoms from their centroid — a single number for overall size and compactness. A globular domain of N residues has Rg ≈ 2.2·N^0.38 Å; an extended or disordered chain has a much larger Rg. The Cα contact count is the number of residue pairs whose Cα atoms are within 8 Å and are more than four positions apart in sequence — a standard proxy for tertiary packing density. The bounding box is the smallest axis-aligned box enclosing all Cα atoms.

Accessible surface area quantifies burial. A residue with SASA near zero is packed into the hydrophobic core; one with SASA >100 Å² sits on the surface. Computed here via the Shrake–Rupley numerical algorithm with a 1.4 Å probe.

The contact map is a binary N×N matrix image: pixel (i, j) is dark where Cα_i and Cα_j are within 8 Å and |i−j|>4. Because the |i−j|>4 filter removes local helical contacts, off-diagonal stripes parallel to the main diagonal indicate parallel β-sheets; stripes perpendicular to it indicate antiparallel β-sheets. The Ramachandran plot scatters every residue's (φ, ψ) pair against the sterically allowed regions. The PAE heatmap renders the predicted-aligned-error matrix.

— Structural neighborhood —

A 3Di character summarizes, for each residue, the relative orientation of the Cα frame of its nearest spatial neighbor. Because it encodes fold topology rather than chemistry, 3Di alignments detect remote structural similarity that sequence alignment misses.

Structural nearest neighbors (via Foldseek easy-search vs the PDB). Reported per hit: target PDB id, E-value, and alignment TM-score. A TM-score above ~0.5 is the conventional threshold for 'same fold'.

— Confidence and disorder —

For AlphaFold models, the B-factor field carries pLDDT — the model's own estimate of local accuracy on a 0–100 scale. Regions with pLDDT<50 should be treated as essentially unmodeled; they often correspond to intrinsically disordered segments.

B-factor (Debye–Waller factor) reflects atomic displacement in the crystal latt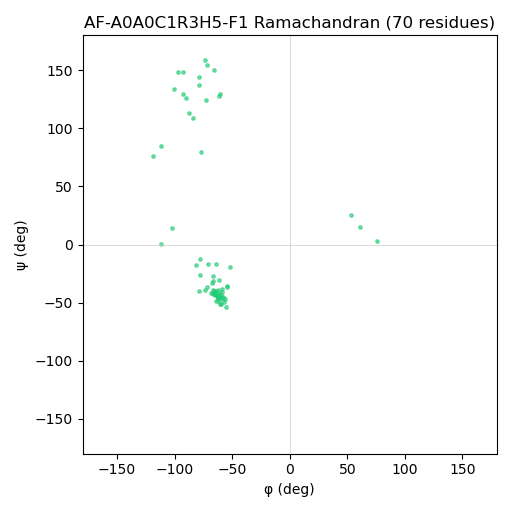ice. It is an experimental observable (units Å²), not a prediction; low values mean the atom is pinned down, high values mean it moves or is heterogeneous across the crystal.

Predicted Aligned Error (PAE) is an AlphaFold confidence matrix: entry (i, j) is the expected error in the position of residue j, in ångströms, when the prediction is superimposed on the true structure at residue i. Low PAE within a block of residues means that block is internally rigid and well-predicted; high PAE between two blocks means their relative placement is uncertain even if each block individually is confident.